Protein AF-A0A3M1YBL4-F1 (afdb_monomer_lite)

Structure (mmCIF, N/CA/C/O backbone):
data_AF-A0A3M1YBL4-F1
#
_entry.id   AF-A0A3M1YBL4-F1
#
loop_
_atom_site.group_PDB
_atom_site.id
_atom_site.type_symbol
_atom_site.label_atom_id
_atom_site.label_alt_id
_atom_site.label_comp_id
_atom_site.label_asym_id
_atom_site.label_entity_id
_atom_site.label_seq_id
_atom_site.pdbx_PDB_ins_code
_atom_site.Cartn_x
_atom_site.Cartn_y
_atom_site.Cartn_z
_atom_site.occupancy
_atom_site.B_iso_or_equiv
_atom_site.auth_seq_id
_atom_site.auth_comp_id
_atom_site.auth_asym_id
_atom_site.auth_atom_id
_atom_site.pdbx_PDB_model_num
ATOM 1 N N . MET A 1 1 ? -38.575 -3.741 71.877 1.00 59.84 1 MET A N 1
ATOM 2 C CA . MET A 1 1 ? -37.720 -4.600 71.020 1.00 59.84 1 MET A CA 1
ATOM 3 C C . MET A 1 1 ? -38.203 -4.726 69.568 1.00 59.84 1 MET A C 1
ATOM 5 O O . MET A 1 1 ? -37.367 -4.813 68.686 1.00 59.84 1 MET A O 1
ATOM 9 N N . ILE A 1 2 ? -39.508 -4.668 69.269 1.00 60.38 2 ILE A N 1
ATOM 10 C CA . ILE A 1 2 ? -40.031 -4.873 67.896 1.00 60.38 2 ILE A CA 1
ATOM 11 C C . ILE A 1 2 ? -39.612 -3.758 66.905 1.00 60.38 2 ILE A C 1
ATOM 13 O O . ILE A 1 2 ? -39.270 -4.040 65.757 1.00 60.38 2 ILE A O 1
ATOM 17 N N . LYS A 1 3 ? -39.539 -2.493 67.354 1.00 60.44 3 LYS A N 1
ATOM 18 C CA . LYS A 1 3 ? -39.118 -1.353 66.510 1.00 60.44 3 LYS A CA 1
ATOM 19 C C . LYS A 1 3 ? -37.668 -1.452 65.999 1.00 60.44 3 LYS A C 1
ATOM 21 O O . LYS A 1 3 ? -37.406 -1.043 64.871 1.00 60.44 3 LYS A O 1
ATOM 26 N N . SER A 1 4 ? -36.735 -2.019 66.774 1.00 62.12 4 SER A N 1
ATOM 27 C CA . SER A 1 4 ? -35.328 -2.146 66.342 1.00 62.12 4 SER A CA 1
ATOM 28 C C . SER A 1 4 ? -35.135 -3.245 65.290 1.00 62.12 4 SER A C 1
ATOM 30 O O . SER A 1 4 ? -34.290 -3.112 64.406 1.00 62.12 4 SER A O 1
ATOM 32 N N . ILE A 1 5 ? -35.962 -4.294 65.334 1.00 66.06 5 ILE A N 1
ATOM 33 C CA . ILE A 1 5 ? -35.966 -5.387 64.354 1.00 66.06 5 ILE A CA 1
ATOM 34 C C . ILE A 1 5 ? -36.523 -4.895 63.009 1.00 66.06 5 ILE A C 1
ATOM 36 O O . ILE A 1 5 ? -35.921 -5.162 61.969 1.00 66.06 5 ILE A O 1
ATOM 40 N N . MET A 1 6 ? -37.606 -4.103 63.011 1.00 62.72 6 MET A N 1
ATOM 41 C CA . MET A 1 6 ? -38.134 -3.475 61.787 1.00 62.72 6 MET A CA 1
ATOM 42 C C . MET A 1 6 ? -37.137 -2.504 61.141 1.00 62.72 6 MET A C 1
ATOM 44 O O . MET A 1 6 ? -36.989 -2.511 59.920 1.00 62.72 6 MET A O 1
ATOM 48 N N . GLY A 1 7 ? -36.421 -1.705 61.941 1.00 65.75 7 GLY A N 1
ATOM 49 C CA . GLY A 1 7 ? -35.383 -0.795 61.443 1.00 65.75 7 GLY A CA 1
ATOM 50 C C . GLY A 1 7 ? -34.219 -1.531 60.772 1.00 65.75 7 GLY A C 1
ATOM 51 O O . GLY A 1 7 ? -33.834 -1.181 59.658 1.00 65.75 7 GLY A O 1
ATOM 52 N N . LYS A 1 8 ? -33.714 -2.610 61.391 1.00 64.44 8 LYS A N 1
ATOM 53 C CA . LYS A 1 8 ? -32.661 -3.459 60.800 1.00 64.44 8 LYS A CA 1
ATOM 54 C C . LYS A 1 8 ? -33.109 -4.132 59.501 1.00 64.44 8 LYS A C 1
ATOM 56 O O . LYS A 1 8 ? -32.329 -4.184 58.553 1.00 64.44 8 LYS A O 1
ATOM 61 N N . LYS A 1 9 ? -34.362 -4.601 59.433 1.00 65.69 9 LYS A N 1
ATOM 62 C CA . LYS A 1 9 ? -34.922 -5.205 58.214 1.00 65.69 9 LYS A CA 1
ATOM 63 C C . LYS A 1 9 ? -34.957 -4.195 57.064 1.00 65.69 9 LYS A C 1
ATOM 65 O O . LYS A 1 9 ? -34.463 -4.517 55.997 1.00 65.69 9 LYS A O 1
ATOM 70 N N . ARG A 1 10 ? -35.422 -2.962 57.310 1.00 69.44 10 ARG A N 1
ATOM 71 C CA . ARG A 1 10 ? -35.490 -1.873 56.310 1.00 69.44 10 ARG A CA 1
ATOM 72 C C . ARG A 1 10 ? -34.121 -1.433 55.776 1.00 69.44 10 ARG A C 1
ATOM 74 O O . ARG A 1 10 ? -33.993 -1.137 54.595 1.00 69.44 10 ARG A O 1
ATOM 81 N N . VAL A 1 11 ? -33.104 -1.372 56.639 1.00 73.88 11 VAL A N 1
ATOM 82 C CA . VAL A 1 11 ? -31.727 -1.024 56.235 1.00 73.88 11 VAL A CA 1
ATOM 83 C C . VAL A 1 11 ? -31.094 -2.148 55.409 1.00 73.88 11 VAL A C 1
ATOM 85 O O . VAL A 1 11 ? -30.385 -1.870 54.447 1.00 73.88 11 VAL A O 1
ATOM 88 N N . SER A 1 12 ? -31.380 -3.409 55.747 1.00 76.88 12 SER A N 1
ATOM 89 C CA . SER A 1 12 ? -30.960 -4.577 54.962 1.00 76.88 12 SER A CA 1
ATOM 90 C C . SER A 1 12 ? -31.572 -4.578 53.555 1.00 76.88 12 SER A C 1
ATOM 92 O O . SER A 1 12 ? -30.844 -4.774 52.585 1.00 76.88 12 SER A O 1
ATOM 94 N N . THR A 1 13 ? -32.868 -4.262 53.415 1.00 79.06 13 THR A N 1
ATOM 95 C CA . THR A 1 13 ? -33.519 -4.168 52.095 1.00 79.06 13 THR A CA 1
ATOM 96 C C . THR A 1 13 ? -32.923 -3.063 51.230 1.00 79.06 13 THR A C 1
ATOM 98 O O . THR A 1 13 ? -32.566 -3.326 50.091 1.00 79.06 13 THR A O 1
ATOM 101 N N . LYS A 1 14 ? -32.710 -1.862 51.786 1.00 81.38 14 LYS A N 1
ATOM 102 C CA . LYS A 1 14 ? -32.082 -0.754 51.044 1.00 81.38 14 LYS A CA 1
ATOM 103 C C . LYS A 1 14 ? -30.659 -1.071 50.577 1.00 81.38 14 LYS A C 1
ATOM 105 O O . LYS A 1 14 ? -30.257 -0.646 49.503 1.00 81.38 14 LYS A O 1
ATOM 110 N N . LYS A 1 15 ? -29.884 -1.807 51.384 1.00 83.44 15 LYS A N 1
ATOM 111 C CA . LYS A 1 15 ? -28.542 -2.262 50.983 1.00 83.44 15 LYS A CA 1
ATOM 112 C C . LYS A 1 15 ? -28.594 -3.280 49.844 1.00 83.44 15 LYS A C 1
ATOM 114 O O . LYS A 1 15 ? -27.714 -3.249 48.995 1.00 83.44 15 LYS A O 1
ATOM 119 N N . LYS A 1 16 ? -29.602 -4.159 49.830 1.00 87.50 16 LYS A N 1
ATOM 120 C CA . LYS A 1 16 ? -29.834 -5.095 48.723 1.00 87.50 16 LYS A CA 1
ATOM 121 C C . LYS A 1 16 ? -30.198 -4.368 47.431 1.00 87.50 16 LYS A C 1
ATOM 123 O O . LYS A 1 16 ? -29.538 -4.598 46.432 1.00 87.50 16 LYS A O 1
ATOM 128 N N . GLU A 1 17 ? -31.154 -3.444 47.485 1.00 88.81 17 GLU A N 1
ATOM 129 C CA . GLU A 1 17 ? -31.559 -2.637 46.322 1.00 88.81 17 GLU A CA 1
ATOM 130 C C . GLU A 1 17 ? -30.378 -1.840 45.743 1.00 88.81 17 GLU A C 1
ATOM 132 O O . GLU A 1 17 ? -30.176 -1.816 44.535 1.00 88.81 17 GLU A O 1
ATOM 137 N N . ALA A 1 18 ? -29.547 -1.236 46.600 1.00 89.94 18 ALA A N 1
ATOM 138 C CA . ALA A 1 18 ? -28.349 -0.524 46.154 1.00 89.94 18 ALA A CA 1
ATOM 139 C C . ALA A 1 18 ? -27.306 -1.452 45.502 1.00 89.94 18 ALA A C 1
ATOM 141 O O . ALA A 1 18 ? -26.644 -1.049 44.551 1.00 89.94 18 ALA A O 1
ATOM 142 N N . ALA A 1 19 ? -27.152 -2.682 46.003 1.00 91.62 19 ALA A N 1
ATOM 143 C CA . ALA A 1 19 ? -26.244 -3.663 45.414 1.00 91.62 19 ALA A CA 1
ATOM 144 C C . ALA A 1 19 ? -26.749 -4.168 44.053 1.00 91.62 19 ALA A C 1
ATOM 146 O O . ALA A 1 19 ? -25.950 -4.330 43.139 1.00 91.62 19 ALA A O 1
ATOM 147 N N . GLU A 1 20 ? -28.060 -4.373 43.911 1.00 92.44 20 GLU A N 1
ATOM 148 C CA . GLU A 1 20 ? -28.695 -4.772 42.648 1.00 92.44 20 GLU A CA 1
ATOM 149 C C . GLU A 1 20 ? -28.565 -3.673 41.583 1.00 92.44 20 GLU A C 1
ATOM 151 O O . GLU A 1 20 ? -28.198 -3.968 40.448 1.00 92.44 20 GLU A O 1
ATOM 156 N N . LEU A 1 21 ? -28.779 -2.405 41.956 1.00 93.69 21 LEU A N 1
ATOM 157 C CA . LEU A 1 21 ? -28.569 -1.261 41.060 1.00 93.69 21 LEU A CA 1
ATOM 158 C C . LEU A 1 21 ? -27.108 -1.134 40.619 1.00 93.69 21 LEU A C 1
ATOM 160 O O . LEU A 1 21 ? -26.841 -0.990 39.431 1.00 93.69 21 LEU A O 1
ATOM 164 N N . LEU A 1 22 ? -26.162 -1.251 41.555 1.00 94.12 22 LEU A N 1
ATOM 165 C CA . LEU A 1 22 ? -24.737 -1.218 41.229 1.00 94.12 22 LEU A CA 1
ATOM 166 C C . LEU A 1 22 ? -24.347 -2.367 40.288 1.00 94.12 22 LEU A C 1
ATOM 168 O O . LEU A 1 22 ? -23.535 -2.184 39.389 1.00 94.12 22 LEU A O 1
ATOM 172 N N . GLN A 1 23 ? -24.916 -3.556 40.487 1.00 95.25 23 GLN A N 1
ATOM 173 C CA . GLN A 1 23 ? -24.644 -4.708 39.634 1.00 95.25 23 GLN A CA 1
ATOM 174 C C . GLN A 1 23 ? -25.198 -4.515 38.215 1.00 95.25 23 GLN A C 1
ATOM 176 O O . GLN A 1 23 ? -24.545 -4.919 37.255 1.00 95.25 23 GLN A O 1
ATOM 181 N N . LEU A 1 24 ? -26.356 -3.862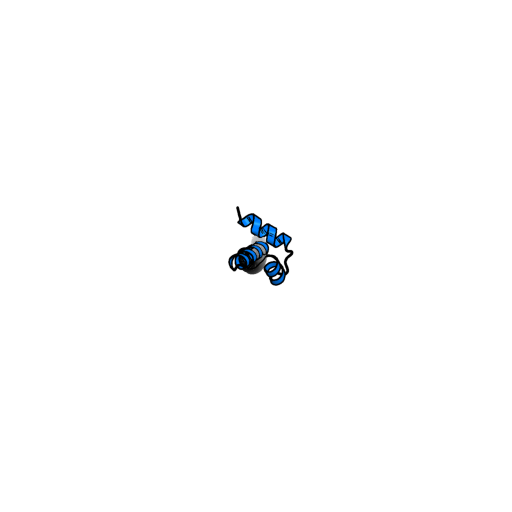 38.083 1.00 95.44 24 LEU A N 1
ATOM 182 C CA . LEU A 1 24 ? -26.909 -3.465 36.789 1.00 95.44 24 LEU A CA 1
ATOM 183 C C . LEU A 1 24 ? -25.985 -2.463 36.079 1.00 95.44 24 LEU A C 1
ATOM 185 O O . LEU A 1 24 ? -25.604 -2.698 34.938 1.00 95.44 24 LEU A O 1
ATOM 189 N N . GLU A 1 25 ? -25.560 -1.402 36.773 1.00 95.25 25 GLU A N 1
ATOM 190 C CA . GLU A 1 25 ? -24.646 -0.391 36.217 1.00 95.25 25 GLU A CA 1
ATOM 191 C C . GLU A 1 25 ? -23.311 -1.007 35.778 1.00 95.25 25 GLU A C 1
ATOM 193 O O . GLU A 1 25 ? -22.797 -0.691 34.706 1.00 95.25 25 GLU A O 1
ATOM 198 N N . LEU A 1 26 ? -22.750 -1.922 36.576 1.00 96.31 26 LEU A N 1
ATOM 199 C CA . LEU A 1 26 ? -21.525 -2.639 36.214 1.00 96.31 26 LEU A CA 1
ATOM 200 C C . LEU A 1 26 ? -21.720 -3.508 34.965 1.00 96.31 26 LEU A C 1
ATOM 202 O O . LEU A 1 26 ? -20.856 -3.494 34.092 1.00 96.31 26 LEU A O 1
ATOM 206 N N . SER A 1 27 ? -22.855 -4.203 34.849 1.00 96.25 27 SER A N 1
ATOM 207 C CA . SER A 1 27 ? -23.191 -4.994 33.657 1.00 96.25 27 SER A CA 1
ATOM 208 C C . SER A 1 27 ? -23.298 -4.116 32.409 1.00 96.25 27 SER A C 1
ATOM 210 O O . SER A 1 27 ? -22.751 -4.457 31.364 1.00 96.25 27 SER A O 1
ATOM 212 N N . GLU A 1 28 ? -23.952 -2.957 32.513 1.00 95.88 28 GLU A N 1
ATOM 213 C CA . GLU A 1 28 ? -24.061 -2.006 31.402 1.00 95.88 28 GLU A CA 1
ATOM 214 C C . GLU A 1 28 ? -22.684 -1.466 30.982 1.00 95.88 28 GLU A C 1
ATOM 216 O O . GLU A 1 28 ? -22.389 -1.360 29.789 1.00 95.88 28 GLU A O 1
ATOM 221 N N . ILE A 1 29 ? -21.808 -1.165 31.948 1.00 96.75 29 ILE A N 1
ATOM 222 C CA . ILE A 1 29 ? -20.432 -0.726 31.677 1.00 96.75 29 ILE A CA 1
ATOM 223 C C . ILE A 1 29 ? -19.630 -1.832 30.980 1.00 96.75 29 ILE A C 1
ATOM 225 O O . ILE A 1 29 ? -18.896 -1.544 30.030 1.00 96.75 29 ILE A O 1
ATOM 229 N N . GLU A 1 30 ? -19.756 -3.084 31.421 1.00 97.00 30 GLU A N 1
ATOM 230 C CA . GLU A 1 30 ? -19.083 -4.231 30.803 1.00 97.00 30 GLU A CA 1
ATOM 231 C C . GLU A 1 30 ? -19.536 -4.442 29.354 1.00 97.00 30 GLU A C 1
ATOM 233 O O . GLU A 1 30 ? -18.696 -4.589 28.460 1.00 97.00 30 GLU A O 1
ATOM 238 N N . GLU A 1 31 ? -20.843 -4.380 29.093 1.00 96.75 31 GLU A N 1
ATOM 239 C CA . GLU A 1 31 ? -21.402 -4.477 27.742 1.00 96.75 31 GLU A CA 1
ATOM 240 C C . GLU A 1 31 ? -20.901 -3.345 26.839 1.00 96.75 31 GLU A C 1
ATOM 242 O O . GLU A 1 31 ? -20.452 -3.584 25.711 1.00 96.75 31 GLU A O 1
ATOM 247 N N . LEU A 1 32 ? -20.914 -2.108 27.344 1.00 97.06 32 LEU A N 1
ATOM 248 C CA . LEU A 1 32 ? -20.450 -0.945 26.594 1.00 97.06 32 LEU A CA 1
ATOM 249 C C . LEU A 1 32 ? -18.948 -1.035 26.290 1.00 97.06 32 LEU A C 1
ATOM 251 O O . LEU A 1 32 ? -18.518 -0.726 25.177 1.00 97.06 32 LEU A O 1
ATOM 255 N N . SER A 1 33 ? -18.154 -1.490 27.261 1.00 97.69 33 SER A N 1
ATOM 256 C CA . SER A 1 33 ? -16.714 -1.709 27.113 1.00 97.69 33 SER A CA 1
ATOM 257 C C . SER A 1 33 ? -16.420 -2.777 26.060 1.00 97.69 33 SER A C 1
ATOM 259 O O . SER A 1 33 ? -15.618 -2.550 25.154 1.00 97.69 33 SER A O 1
ATOM 261 N N . SER A 1 34 ? -17.134 -3.904 26.105 1.00 97.50 34 SER A N 1
ATOM 262 C CA . SER A 1 34 ? -17.020 -4.984 25.119 1.00 97.50 34 SER A CA 1
ATOM 263 C C . SER A 1 34 ? -17.345 -4.507 23.698 1.00 97.50 34 SER A C 1
ATOM 265 O O . SER A 1 34 ? -16.608 -4.781 22.742 1.00 97.50 34 SER A O 1
ATOM 267 N N . LEU A 1 35 ? -18.405 -3.706 23.553 1.00 97.88 35 LEU A N 1
ATOM 268 C CA . LEU A 1 35 ? -18.779 -3.107 22.274 1.00 97.88 35 LEU A CA 1
ATOM 269 C C . LEU A 1 35 ? -17.709 -2.129 21.766 1.00 97.88 35 LEU A C 1
ATOM 271 O O . LEU A 1 35 ? -17.389 -2.123 20.574 1.00 97.88 35 LEU A O 1
ATOM 275 N N . LEU A 1 36 ? -17.157 -1.296 22.651 1.00 97.50 36 LEU A N 1
ATOM 276 C CA . LEU A 1 36 ? -16.084 -0.363 22.307 1.00 97.50 36 LEU A CA 1
ATOM 277 C C . LEU A 1 36 ? -14.822 -1.102 21.862 1.00 97.50 36 LEU A C 1
ATOM 279 O O . LEU A 1 36 ? -14.261 -0.743 20.827 1.00 97.50 36 LEU A O 1
ATOM 283 N N . MET A 1 37 ? -14.419 -2.151 22.580 1.00 97.81 37 MET A N 1
ATOM 284 C CA . MET A 1 37 ? -13.262 -2.972 22.215 1.00 97.81 37 MET A CA 1
ATOM 285 C C . MET A 1 37 ? -13.463 -3.646 20.862 1.00 97.81 37 MET A C 1
ATOM 287 O O . MET A 1 37 ? -12.615 -3.506 19.986 1.00 97.81 37 MET A O 1
ATOM 291 N N . SER A 1 38 ? -14.639 -4.231 20.621 1.00 98.00 38 SER A N 1
ATOM 292 C CA . SER A 1 38 ? -14.968 -4.833 19.322 1.00 98.00 38 SER A CA 1
ATOM 293 C C . SER A 1 38 ? -14.856 -3.823 18.170 1.00 98.00 38 SER A C 1
ATOM 295 O O . SER A 1 38 ? -14.333 -4.133 17.099 1.00 98.00 38 SER A O 1
ATOM 297 N N . ARG A 1 39 ? -15.301 -2.577 18.385 1.00 98.06 39 ARG A N 1
ATOM 298 C CA . ARG A 1 39 ? -15.164 -1.496 17.393 1.00 98.06 39 ARG A CA 1
ATOM 299 C C . ARG A 1 39 ? -13.712 -1.067 17.189 1.00 98.06 39 ARG A C 1
ATOM 301 O O . ARG A 1 39 ? -13.345 -0.707 16.070 1.00 98.06 39 ARG A O 1
ATOM 308 N N . ILE A 1 40 ? -12.905 -1.050 18.248 1.00 98.12 40 ILE A N 1
ATOM 309 C CA . ILE A 1 40 ? -11.473 -0.742 18.164 1.00 98.12 40 ILE A CA 1
ATOM 310 C C . ILE A 1 40 ? -10.760 -1.832 17.363 1.00 98.12 40 ILE A C 1
ATOM 312 O O . ILE A 1 40 ? -10.043 -1.500 16.421 1.00 98.12 40 ILE A O 1
ATOM 316 N N . ASP A 1 41 ? -11.023 -3.104 17.652 1.00 98.31 41 ASP A N 1
ATOM 317 C CA . ASP A 1 41 ? -10.434 -4.238 16.937 1.00 98.31 41 ASP A CA 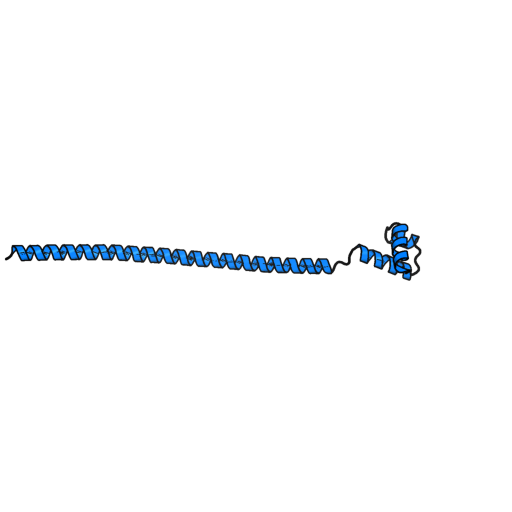1
ATOM 318 C C . ASP A 1 41 ? -10.774 -4.210 15.445 1.00 98.31 41 ASP A C 1
ATOM 320 O O . ASP A 1 41 ? -9.900 -4.381 14.590 1.00 98.31 41 ASP A O 1
ATOM 324 N N . GLU A 1 42 ? -12.029 -3.907 15.106 1.00 98.25 42 GLU A N 1
ATOM 325 C CA . GLU A 1 42 ? -12.445 -3.761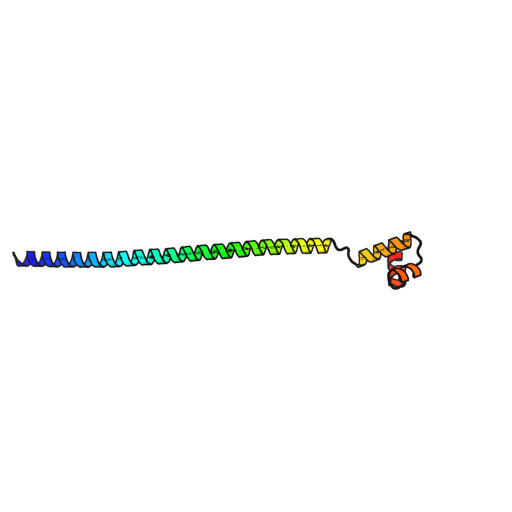 13.714 1.00 98.25 42 GLU A CA 1
ATOM 326 C C . GLU A 1 42 ? -11.701 -2.611 13.015 1.00 98.25 42 GLU A C 1
ATOM 328 O O . GLU A 1 42 ? -11.240 -2.753 11.878 1.00 98.25 42 GLU A O 1
ATOM 333 N N . ARG A 1 43 ? -11.533 -1.470 13.695 1.00 97.62 43 ARG A N 1
ATOM 334 C CA . ARG A 1 43 ? -10.768 -0.336 13.159 1.00 97.62 43 ARG A CA 1
ATOM 335 C C . ARG A 1 43 ? -9.294 -0.680 12.976 1.00 97.62 43 ARG A C 1
ATOM 337 O O . ARG A 1 43 ? -8.738 -0.342 11.934 1.00 97.62 43 ARG A O 1
ATOM 344 N N . ILE A 1 44 ? -8.679 -1.375 13.933 1.00 98.25 44 ILE A N 1
ATOM 345 C CA . ILE A 1 44 ? -7.291 -1.847 13.833 1.00 98.25 44 ILE A CA 1
ATOM 346 C C . ILE A 1 44 ? -7.139 -2.769 12.623 1.00 98.25 44 ILE A C 1
ATOM 348 O O . ILE A 1 44 ? -6.199 -2.612 11.845 1.00 98.25 44 ILE A O 1
ATOM 352 N N . LYS A 1 45 ? -8.081 -3.696 12.414 1.00 98.25 45 LYS A N 1
ATOM 353 C CA . LYS A 1 45 ? -8.064 -4.592 11.254 1.00 98.25 45 LYS A CA 1
ATOM 354 C C . LYS A 1 45 ? -8.110 -3.816 9.935 1.00 98.25 45 LYS A C 1
ATOM 356 O O . LYS A 1 45 ? -7.284 -4.059 9.061 1.00 98.25 45 LYS A O 1
ATOM 361 N N . ARG A 1 46 ? -9.016 -2.842 9.814 1.00 97.94 46 ARG A N 1
ATOM 362 C CA . ARG A 1 46 ? -9.114 -1.993 8.614 1.00 97.94 46 ARG A CA 1
ATOM 363 C C . ARG A 1 46 ? -7.845 -1.171 8.381 1.00 97.94 46 ARG A C 1
ATOM 365 O O . ARG A 1 46 ? -7.434 -1.010 7.238 1.00 97.94 46 ARG A O 1
ATOM 372 N N . LEU A 1 47 ? -7.213 -0.662 9.441 1.00 98.38 47 LEU A N 1
ATOM 373 C CA . LEU A 1 47 ? -5.946 0.066 9.324 1.00 98.38 47 LEU A CA 1
ATOM 374 C C . LEU A 1 47 ? -4.824 -0.833 8.793 1.00 98.38 47 LEU A C 1
ATOM 376 O O . LEU A 1 47 ? -4.130 -0.423 7.869 1.00 98.38 47 LEU A O 1
ATOM 380 N N . LYS A 1 48 ? -4.715 -2.073 9.283 1.00 98.19 48 LYS A N 1
ATOM 381 C CA . LYS A 1 48 ? -3.759 -3.062 8.754 1.00 98.19 48 LYS A CA 1
ATOM 382 C C . LYS A 1 48 ? -4.009 -3.394 7.282 1.00 98.19 48 LYS A C 1
ATOM 384 O O . LYS A 1 48 ? -3.076 -3.547 6.505 1.00 98.19 48 LYS A O 1
ATOM 389 N N . GLU A 1 49 ? -5.271 -3.491 6.868 1.00 98.00 49 GLU A N 1
ATOM 390 C CA . GLU A 1 49 ? -5.614 -3.699 5.455 1.00 98.00 49 GLU A CA 1
ATOM 391 C C . GLU A 1 49 ? -5.186 -2.512 4.578 1.00 98.00 49 GLU A C 1
ATOM 393 O O . GLU A 1 49 ? -4.743 -2.704 3.445 1.00 98.00 49 GLU A O 1
ATOM 398 N N . VAL A 1 50 ? -5.302 -1.281 5.086 1.00 97.94 50 VAL A N 1
ATOM 399 C CA . VAL A 1 50 ? -4.821 -0.079 4.391 1.00 97.94 50 VAL A CA 1
ATOM 400 C C . VAL A 1 50 ? -3.295 -0.062 4.311 1.00 97.94 50 VAL A C 1
ATOM 402 O O . VAL A 1 50 ? -2.772 0.189 3.229 1.00 97.94 50 VAL A O 1
ATOM 405 N N . GLU A 1 51 ? -2.605 -0.364 5.410 1.00 98.19 51 GLU A N 1
ATOM 406 C CA . GLU A 1 51 ? -1.142 -0.473 5.482 1.00 98.19 51 GLU A CA 1
ATOM 407 C C . GLU A 1 51 ? -0.610 -1.454 4.428 1.00 98.19 51 GLU A C 1
ATOM 409 O O . GLU A 1 51 ? 0.120 -1.048 3.527 1.00 98.19 51 GLU A O 1
ATOM 414 N N . ASN A 1 52 ? -1.129 -2.685 4.404 1.00 98.12 52 ASN A N 1
ATOM 415 C CA . ASN A 1 52 ? -0.739 -3.696 3.414 1.00 98.12 52 ASN A CA 1
ATOM 416 C C . ASN A 1 52 ? -0.948 -3.226 1.963 1.00 98.12 52 ASN A C 1
ATOM 418 O O . ASN A 1 52 ? -0.158 -3.526 1.067 1.00 98.12 52 ASN A O 1
ATOM 422 N N . ARG A 1 53 ? -2.033 -2.487 1.692 1.00 97.88 53 ARG A N 1
ATOM 423 C CA . ARG A 1 53 ? -2.300 -1.940 0.350 1.00 97.88 53 ARG A CA 1
ATOM 424 C C . ARG A 1 53 ? -1.312 -0.843 -0.034 1.00 97.88 53 ARG A C 1
ATOM 426 O O . ARG A 1 53 ? -1.034 -0.694 -1.224 1.00 97.88 53 ARG A O 1
ATOM 433 N N . ILE A 1 54 ? -0.841 -0.054 0.929 1.00 97.94 54 ILE A N 1
ATOM 434 C CA . ILE A 1 54 ? 0.185 0.968 0.707 1.00 97.94 54 ILE A CA 1
ATOM 435 C C . ILE A 1 54 ? 1.521 0.289 0.414 1.00 97.94 54 ILE A C 1
ATOM 437 O O . ILE A 1 54 ? 2.137 0.625 -0.595 1.00 97.94 54 ILE A O 1
ATOM 441 N N . ASP A 1 55 ? 1.902 -0.720 1.196 1.00 98.00 55 ASP A N 1
ATOM 442 C CA . ASP A 1 55 ? 3.155 -1.458 1.004 1.00 98.00 55 ASP A CA 1
ATOM 443 C C . ASP A 1 55 ? 3.219 -2.130 -0.370 1.00 98.00 55 ASP A C 1
ATOM 445 O O . ASP A 1 55 ? 4.191 -1.967 -1.108 1.00 98.00 55 ASP A O 1
ATOM 449 N N . HIS A 1 56 ? 2.140 -2.797 -0.791 1.00 97.44 56 HIS A N 1
ATOM 450 C CA . HIS A 1 56 ? 2.065 -3.373 -2.136 1.00 97.44 56 HIS A CA 1
ATOM 451 C C . HIS A 1 56 ? 2.201 -2.323 -3.245 1.00 97.44 56 HIS A C 1
ATOM 453 O O . HIS A 1 56 ? 2.810 -2.586 -4.285 1.00 97.44 56 HIS A O 1
ATOM 459 N N . LYS A 1 57 ? 1.635 -1.126 -3.049 1.00 97.50 57 LYS A N 1
ATOM 460 C CA . LYS A 1 57 ? 1.775 -0.032 -4.016 1.00 97.50 57 LYS A CA 1
ATOM 461 C C . LYS A 1 57 ? 3.195 0.518 -4.048 1.00 97.50 57 LYS A C 1
ATOM 463 O O . LYS A 1 57 ? 3.684 0.774 -5.143 1.00 97.50 57 LYS A O 1
ATOM 468 N N . LEU A 1 58 ? 3.841 0.681 -2.895 1.00 98.00 58 LEU A N 1
ATOM 469 C CA . LEU A 1 58 ? 5.238 1.105 -2.812 1.00 98.00 58 LEU A CA 1
ATOM 470 C C . LEU A 1 58 ? 6.140 0.122 -3.553 1.00 98.00 58 LEU A C 1
ATOM 472 O O . LEU A 1 58 ? 6.837 0.530 -4.475 1.00 98.00 58 LEU A O 1
ATOM 476 N N . GLN A 1 59 ? 6.011 -1.172 -3.262 1.00 97.75 59 GLN A N 1
ATOM 477 C CA . GLN A 1 59 ? 6.780 -2.216 -3.937 1.00 97.75 59 GLN A CA 1
ATOM 478 C C . GLN A 1 59 ? 6.559 -2.202 -5.460 1.00 97.75 59 GLN A C 1
ATOM 480 O O . GLN A 1 59 ? 7.499 -2.328 -6.247 1.00 97.75 59 GLN A O 1
ATOM 485 N N . SER A 1 60 ? 5.310 -2.019 -5.902 1.00 97.12 60 SER A N 1
ATOM 486 C CA . SER A 1 60 ? 5.005 -1.899 -7.327 1.00 97.12 60 SER A CA 1
ATOM 487 C C . SER A 1 60 ? 5.662 -0.669 -7.954 1.00 97.12 60 SER A C 1
ATOM 489 O O . SER A 1 60 ? 6.196 -0.780 -9.055 1.00 97.12 60 SER A O 1
ATOM 491 N N . LEU A 1 61 ? 5.626 0.487 -7.291 1.00 97.25 61 LEU A N 1
ATOM 492 C CA . LEU A 1 61 ? 6.241 1.715 -7.796 1.00 97.25 61 LEU A CA 1
ATOM 493 C C . LEU A 1 61 ? 7.764 1.603 -7.849 1.00 97.25 61 LEU A C 1
ATOM 495 O O . LEU A 1 61 ? 8.350 1.965 -8.864 1.00 97.25 61 LEU A O 1
ATOM 499 N N . GLU A 1 62 ? 8.391 1.039 -6.819 1.00 97.31 62 GLU A N 1
ATOM 500 C CA . GLU A 1 62 ? 9.829 0.757 -6.797 1.00 97.31 62 GLU A CA 1
ATOM 501 C C . GLU A 1 62 ? 10.228 -0.123 -7.984 1.00 97.31 62 GLU A C 1
ATOM 503 O O . GLU A 1 62 ? 11.128 0.232 -8.741 1.00 97.31 62 GLU A O 1
ATOM 508 N N . SER A 1 63 ? 9.483 -1.206 -8.236 1.00 95.75 63 SER A N 1
ATOM 509 C CA . SER A 1 63 ? 9.737 -2.079 -9.389 1.00 95.75 63 SER A CA 1
ATOM 510 C C . SER A 1 63 ? 9.627 -1.350 -10.737 1.00 95.75 63 SER A C 1
ATOM 512 O O . SER A 1 63 ? 10.400 -1.618 -11.659 1.00 95.75 63 SER A O 1
ATOM 514 N N . MET A 1 64 ? 8.687 -0.404 -10.862 1.00 95.44 64 MET A N 1
ATOM 515 C CA . MET A 1 64 ? 8.527 0.397 -12.076 1.00 95.44 64 MET A CA 1
ATOM 516 C C . MET A 1 64 ? 9.690 1.369 -12.251 1.00 95.44 64 MET A C 1
ATOM 518 O O . MET A 1 64 ? 10.192 1.502 -13.364 1.00 95.44 64 MET A O 1
ATOM 522 N N . ILE A 1 65 ? 10.134 2.014 -11.169 1.00 95.62 65 ILE A N 1
ATOM 523 C CA . ILE A 1 65 ? 11.289 2.917 -11.180 1.00 95.62 65 ILE A CA 1
ATOM 524 C C . ILE A 1 65 ? 12.538 2.152 -11.608 1.00 95.62 65 ILE A C 1
ATOM 526 O O . ILE A 1 65 ? 13.177 2.559 -12.573 1.00 95.62 65 ILE A O 1
ATOM 530 N N . THR A 1 66 ? 12.829 1.003 -10.993 1.00 94.19 66 THR A N 1
ATOM 531 C CA . THR A 1 66 ? 13.985 0.177 -11.372 1.00 94.19 66 THR A CA 1
ATOM 532 C C . THR A 1 66 ? 13.932 -0.218 -12.846 1.00 94.19 66 THR A C 1
ATOM 534 O O . THR A 1 66 ? 14.928 -0.114 -13.557 1.00 94.19 66 THR A O 1
ATOM 537 N N . ARG A 1 67 ? 12.758 -0.615 -13.352 1.00 91.75 67 ARG A N 1
ATOM 538 C CA . ARG A 1 67 ? 12.601 -0.950 -14.773 1.00 91.75 67 ARG A CA 1
ATOM 539 C C . ARG A 1 67 ? 12.835 0.255 -15.687 1.00 91.75 67 ARG A C 1
ATOM 541 O O . ARG A 1 67 ? 13.429 0.098 -16.749 1.00 91.75 67 ARG A O 1
ATOM 548 N N . LEU A 1 68 ? 12.368 1.441 -15.302 1.00 89.69 68 LEU A N 1
ATOM 549 C CA . LEU A 1 68 ? 12.609 2.674 -16.054 1.00 89.69 68 LEU A CA 1
ATOM 550 C C . LEU A 1 68 ? 14.090 3.067 -16.042 1.00 89.69 68 LEU A C 1
ATOM 552 O O . LEU A 1 68 ? 14.606 3.506 -17.065 1.00 89.69 68 LEU A O 1
ATOM 556 N N . GLU A 1 69 ? 14.779 2.883 -14.918 1.00 87.94 69 GLU A N 1
ATOM 557 C CA . GLU A 1 69 ? 16.218 3.126 -14.805 1.00 87.94 69 GLU A CA 1
ATOM 558 C C . GLU A 1 69 ? 17.023 2.175 -15.692 1.00 87.94 69 GLU A C 1
ATOM 560 O O . GLU A 1 69 ? 17.922 2.632 -16.395 1.00 87.94 69 GLU A O 1
ATOM 565 N N . MET A 1 70 ? 16.656 0.891 -15.737 1.00 85.25 70 MET A N 1
ATOM 566 C CA . MET A 1 70 ? 17.265 -0.077 -16.655 1.00 85.25 70 MET A CA 1
ATOM 567 C C . MET A 1 70 ? 17.052 0.324 -18.117 1.00 85.25 70 MET A C 1
ATOM 569 O O . MET A 1 70 ? 18.014 0.417 -18.869 1.00 85.25 70 MET A O 1
ATOM 573 N N . LEU A 1 71 ? 15.817 0.657 -18.507 1.00 81.50 71 LEU A N 1
ATOM 574 C CA . LEU A 1 71 ? 15.523 1.109 -19.872 1.00 81.50 71 LEU A CA 1
ATOM 575 C C . LEU A 1 71 ? 16.287 2.385 -20.244 1.00 81.50 71 LEU A C 1
ATOM 577 O O . LEU A 1 71 ? 16.700 2.544 -21.387 1.00 81.50 71 LEU A O 1
ATOM 581 N N . ARG A 1 72 ? 16.489 3.296 -19.287 1.00 74.69 72 ARG A N 1
ATOM 582 C CA . ARG A 1 72 ? 17.291 4.505 -19.491 1.00 74.69 72 ARG A CA 1
ATOM 583 C C . ARG A 1 72 ? 18.780 4.191 -19.667 1.00 74.69 72 ARG A C 1
ATOM 585 O O . ARG A 1 72 ? 19.440 4.908 -20.406 1.00 74.69 72 ARG A O 1
ATOM 592 N N . GLN A 1 73 ? 19.310 3.171 -18.994 1.00 70.00 73 GLN A N 1
ATOM 593 C CA . GLN A 1 73 ? 20.699 2.726 -19.170 1.00 70.00 73 GLN A CA 1
ATOM 594 C C . GLN A 1 73 ? 20.905 1.929 -20.466 1.00 70.00 73 GLN A C 1
ATOM 596 O O . GLN A 1 73 ? 21.996 1.945 -21.0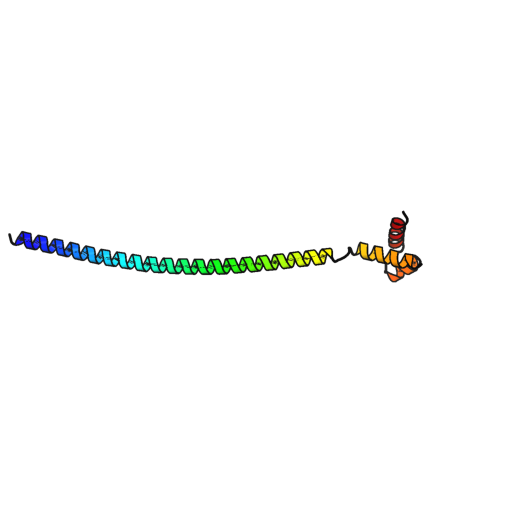22 1.00 70.00 73 GLN A O 1
ATOM 601 N N . GLU A 1 74 ? 19.868 1.244 -20.950 1.00 63.56 74 GLU A N 1
ATOM 602 C CA . GLU A 1 74 ? 19.907 0.447 -22.182 1.00 63.56 74 GLU A CA 1
ATOM 603 C C . GLU A 1 74 ? 19.754 1.280 -23.463 1.00 63.56 74 GLU A C 1
ATOM 605 O O . GLU A 1 74 ? 20.008 0.766 -24.552 1.00 63.56 74 GLU A O 1
ATOM 610 N N . GLN A 1 75 ? 19.353 2.552 -23.368 1.00 60.34 75 GLN A N 1
ATOM 611 C CA . GLN A 1 75 ? 19.410 3.452 -24.516 1.00 60.34 75 GLN A CA 1
ATOM 612 C C . GLN A 1 75 ? 20.834 4.004 -24.645 1.00 60.34 75 GLN A C 1
ATOM 614 O O . GLN A 1 75 ? 21.239 4.787 -23.782 1.00 60.34 75 GLN A O 1
ATOM 619 N N . PRO A 1 76 ? 21.601 3.631 -25.692 1.00 59.50 76 PRO A N 1
ATOM 620 C CA . PRO A 1 76 ? 22.836 4.341 -25.990 1.00 59.50 76 PRO A CA 1
ATOM 621 C C . PRO A 1 76 ? 22.491 5.816 -26.188 1.00 59.50 76 PRO A C 1
ATOM 623 O O . PRO A 1 76 ? 21.425 6.134 -26.730 1.00 59.50 76 PRO A O 1
ATOM 626 N N . ASP A 1 77 ? 23.368 6.711 -25.727 1.00 69.25 77 ASP A N 1
ATOM 627 C CA . ASP A 1 77 ? 23.213 8.138 -25.994 1.00 69.25 77 ASP A CA 1
ATOM 628 C C . ASP A 1 77 ? 22.960 8.296 -27.506 1.00 69.25 77 ASP A C 1
ATOM 630 O O . ASP A 1 77 ? 23.729 7.754 -28.309 1.00 69.25 77 ASP A O 1
ATOM 634 N N . PRO A 1 78 ? 21.870 8.958 -27.937 1.00 65.88 78 PRO A N 1
ATOM 635 C CA . PRO A 1 78 ? 21.600 9.168 -29.354 1.00 65.88 78 PRO A CA 1
ATOM 636 C C . PRO A 1 78 ? 22.805 9.753 -30.103 1.00 65.88 78 PRO A C 1
ATOM 638 O O . PRO A 1 78 ? 22.989 9.462 -31.285 1.00 65.88 78 PRO A O 1
ATOM 641 N N . MET A 1 79 ? 23.649 10.532 -29.413 1.00 68.06 79 MET A N 1
ATOM 642 C CA . MET A 1 79 ? 24.914 11.031 -29.952 1.00 68.06 79 MET A CA 1
ATOM 643 C C . MET A 1 79 ? 25.951 9.921 -30.141 1.00 68.06 79 MET A C 1
ATOM 645 O O . MET A 1 79 ? 26.621 9.890 -31.168 1.00 68.06 79 MET A O 1
ATOM 649 N N . GLU A 1 80 ? 26.056 8.976 -29.209 1.00 75.50 80 GLU A N 1
ATOM 650 C CA . GLU A 1 80 ? 26.986 7.847 -29.295 1.00 75.50 80 GLU A CA 1
ATOM 651 C C . GLU A 1 80 ? 26.582 6.851 -30.392 1.00 75.50 80 GLU A C 1
ATOM 653 O O . GLU A 1 80 ? 27.437 6.363 -31.131 1.00 75.50 80 GLU A O 1
ATOM 658 N N . SER A 1 81 ? 25.277 6.629 -30.594 1.00 78.81 81 SER A N 1
ATOM 659 C CA . SER A 1 81 ? 24.773 5.829 -31.722 1.00 78.81 81 SER A CA 1
ATOM 660 C C . SER A 1 81 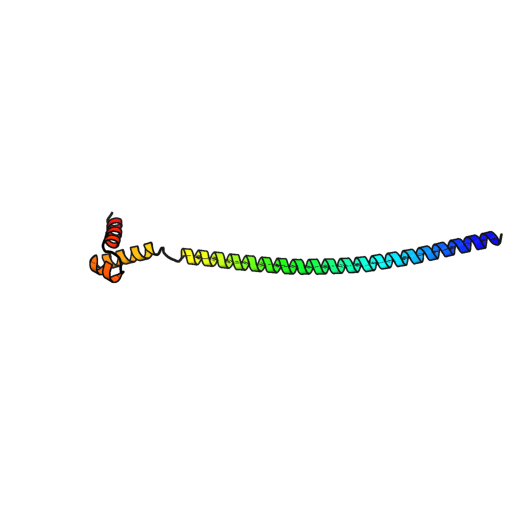? 25.124 6.465 -33.071 1.00 78.81 81 SER A C 1
ATOM 662 O O . SER A 1 81 ? 25.602 5.783 -33.977 1.00 78.81 81 SER A O 1
ATOM 664 N N . ARG A 1 82 ? 24.933 7.784 -33.205 1.00 82.56 82 ARG A N 1
ATOM 665 C CA . ARG A 1 82 ? 25.281 8.530 -34.426 1.00 82.56 82 ARG A CA 1
ATOM 666 C C . ARG A 1 82 ? 26.787 8.553 -34.675 1.00 82.56 82 ARG A C 1
ATOM 668 O O . ARG A 1 82 ? 27.220 8.353 -35.807 1.00 82.56 82 ARG A O 1
ATOM 675 N N . TYR A 1 83 ? 27.578 8.732 -33.621 1.00 86.06 83 TYR A N 1
ATOM 676 C CA . TYR A 1 83 ? 29.038 8.673 -33.674 1.00 86.06 83 TYR A CA 1
ATOM 677 C C . TYR A 1 83 ? 29.521 7.315 -34.210 1.00 86.06 83 TYR A C 1
ATOM 679 O O . TYR A 1 83 ? 30.306 7.254 -35.156 1.00 86.06 83 TYR A O 1
ATOM 687 N N . GLN A 1 84 ? 28.985 6.211 -33.678 1.00 85.25 84 GLN A N 1
ATOM 688 C CA . GLN A 1 84 ? 29.313 4.860 -34.141 1.00 85.25 84 GLN A CA 1
ATOM 689 C C . GLN A 1 84 ? 28.873 4.604 -35.590 1.00 85.25 84 GLN A C 1
ATOM 691 O O . GLN A 1 84 ? 29.598 3.955 -36.345 1.00 85.25 84 GLN A O 1
ATOM 696 N N . GLU A 1 85 ? 27.711 5.107 -36.011 1.00 88.31 85 GLU A N 1
ATOM 697 C CA . GLU A 1 85 ? 27.245 4.992 -37.399 1.00 88.31 85 GLU A CA 1
ATOM 698 C C . GLU A 1 85 ? 28.162 5.726 -38.383 1.00 88.31 85 GLU A C 1
ATOM 700 O O . GLU A 1 85 ? 28.526 5.153 -39.415 1.00 88.31 85 GLU A O 1
ATOM 705 N N . VAL A 1 86 ? 28.603 6.941 -38.042 1.00 91.25 86 VAL A N 1
ATOM 706 C CA . VAL A 1 86 ? 29.571 7.703 -38.844 1.00 91.25 86 VAL A CA 1
ATOM 707 C C . VAL A 1 86 ? 30.882 6.924 -39.000 1.00 91.25 86 VAL A C 1
ATOM 709 O O . VAL A 1 86 ? 31.341 6.722 -40.128 1.00 91.25 86 VAL A O 1
ATOM 712 N N . LEU A 1 87 ? 31.449 6.403 -37.905 1.00 89.62 87 LEU A N 1
ATOM 713 C CA . LEU A 1 87 ? 32.683 5.605 -37.944 1.00 89.62 87 LEU A CA 1
ATOM 714 C C . LEU A 1 87 ? 32.524 4.302 -38.747 1.00 89.62 87 LEU A C 1
ATOM 716 O O . LEU A 1 87 ? 33.415 3.902 -39.502 1.00 89.62 87 LEU A O 1
ATOM 720 N N . ASN A 1 88 ? 31.372 3.640 -38.635 1.00 91.38 88 ASN A N 1
ATOM 721 C CA . ASN A 1 88 ? 31.075 2.416 -39.378 1.00 91.38 88 ASN A CA 1
ATOM 722 C C . ASN A 1 88 ? 30.934 2.653 -40.887 1.00 91.38 88 ASN A C 1
ATOM 724 O O . ASN A 1 88 ? 31.255 1.767 -41.680 1.00 91.38 88 ASN A O 1
ATOM 728 N N . LEU A 1 89 ? 30.435 3.815 -41.313 1.00 91.94 89 LEU A N 1
ATOM 729 C CA . LEU A 1 89 ? 30.347 4.160 -42.734 1.00 91.94 89 LEU A CA 1
ATOM 730 C C . LEU A 1 89 ? 31.703 4.621 -43.283 1.00 91.94 89 LEU A C 1
ATOM 732 O O . LEU A 1 89 ? 32.088 4.207 -44.378 1.00 91.94 89 LEU A O 1
ATOM 736 N N . ALA A 1 90 ? 32.467 5.387 -42.504 1.00 90.06 90 ALA A N 1
ATOM 737 C CA . ALA A 1 90 ? 33.815 5.804 -42.880 1.00 90.06 90 ALA A CA 1
ATOM 738 C C . ALA A 1 90 ? 34.777 4.611 -43.010 1.00 90.06 90 ALA A C 1
ATOM 740 O O . ALA A 1 90 ? 35.502 4.507 -43.997 1.00 90.06 90 ALA A O 1
ATOM 741 N N . SER A 1 91 ? 34.719 3.642 -42.089 1.00 89.38 91 SER A N 1
ATOM 742 C CA . SER A 1 91 ? 35.521 2.406 -42.171 1.00 89.38 91 SER A CA 1
ATOM 743 C C . SER A 1 91 ? 35.163 1.514 -43.367 1.00 89.38 91 SER A C 1
ATOM 745 O O . SER A 1 91 ? 35.996 0.735 -43.828 1.00 89.38 91 SER A O 1
ATOM 747 N N . LYS A 1 92 ? 33.956 1.659 -43.930 1.00 91.69 92 LYS A N 1
ATOM 748 C CA . LYS A 1 92 ? 33.548 1.028 -45.199 1.00 91.69 92 LYS A CA 1
ATOM 749 C C . LYS A 1 92 ? 34.028 1.796 -46.439 1.00 91.69 92 LYS A C 1
ATOM 751 O O . LYS A 1 92 ? 33.755 1.361 -47.556 1.00 91.69 92 LYS A O 1
ATOM 756 N N . GLY A 1 93 ? 34.741 2.908 -46.257 1.00 90.56 93 GLY A N 1
ATOM 757 C CA . GLY A 1 93 ? 35.315 3.722 -47.327 1.00 90.56 93 GLY A CA 1
ATOM 758 C C . GLY A 1 93 ? 34.347 4.721 -47.961 1.00 90.56 93 GLY A C 1
ATOM 759 O O . GLY A 1 93 ? 34.649 5.233 -49.041 1.00 90.56 93 GLY A O 1
ATOM 760 N N . LEU A 1 94 ? 33.193 4.993 -47.335 1.00 93.31 94 LEU A N 1
ATOM 761 C CA . LEU A 1 94 ? 32.276 6.022 -47.825 1.00 93.31 94 LEU A CA 1
ATOM 762 C C . LEU A 1 94 ? 32.883 7.413 -47.634 1.00 93.31 94 LEU A C 1
ATOM 764 O O . LEU A 1 94 ? 33.549 7.698 -46.638 1.00 93.31 94 LEU A 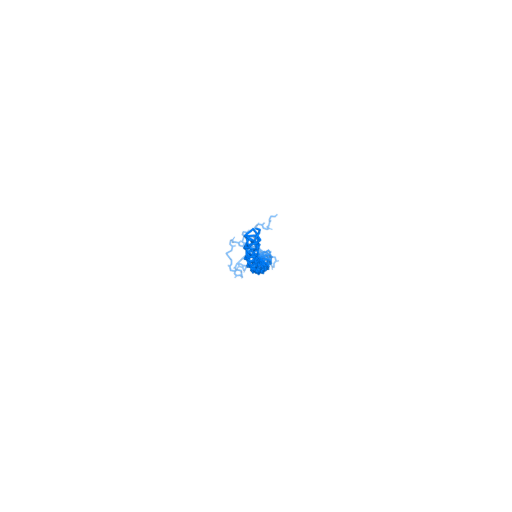O 1
ATOM 768 N N . LYS A 1 95 ? 32.625 8.300 -48.593 1.00 91.94 95 LYS A N 1
ATOM 769 C CA . LYS A 1 95 ? 33.087 9.689 -48.548 1.00 91.94 95 LYS A CA 1
ATOM 770 C C . LYS A 1 95 ? 32.172 10.535 -47.672 1.00 91.94 95 LYS A C 1
ATOM 772 O O . LYS A 1 95 ? 30.971 10.293 -47.604 1.00 91.94 95 LYS A O 1
ATOM 777 N N . LEU A 1 96 ? 32.727 11.610 -47.112 1.00 91.19 96 LEU A N 1
ATOM 778 C CA . LEU A 1 96 ? 32.034 12.587 -46.258 1.00 91.19 96 LEU A CA 1
ATOM 779 C C . LEU A 1 96 ? 30.618 12.945 -46.756 1.00 91.19 96 LEU A C 1
ATOM 781 O O . LEU A 1 96 ? 29.649 12.850 -46.011 1.00 91.19 96 LEU A O 1
ATOM 785 N N . LYS A 1 97 ? 30.488 13.275 -48.047 1.00 91.81 97 LYS A N 1
ATOM 786 C CA . LYS A 1 97 ? 29.212 13.663 -48.676 1.00 91.81 97 LYS A CA 1
ATOM 787 C C . LYS A 1 97 ? 28.188 12.533 -48.747 1.00 91.81 97 LYS A C 1
ATOM 789 O O . LYS A 1 97 ? 26.989 12.775 -48.676 1.00 91.81 97 LYS A O 1
ATOM 794 N N . GLU A 1 98 ? 28.661 11.304 -48.923 1.00 90.94 98 GLU A N 1
ATOM 795 C CA . GLU A 1 98 ? 27.812 10.114 -48.996 1.00 90.94 98 GLU A CA 1
ATOM 796 C C . GLU A 1 98 ? 27.275 9.780 -47.603 1.00 90.94 98 GLU A C 1
ATOM 798 O O . GLU A 1 98 ? 26.089 9.504 -47.456 1.00 90.94 98 GLU A O 1
ATOM 803 N N . ILE A 1 99 ? 28.120 9.900 -46.575 1.00 92.81 99 ILE A N 1
ATOM 804 C CA . ILE A 1 99 ? 27.724 9.736 -45.171 1.00 92.81 99 ILE A CA 1
ATOM 805 C C . ILE A 1 99 ? 26.716 10.823 -44.770 1.00 92.81 99 ILE A C 1
ATOM 807 O O . ILE A 1 99 ? 25.670 10.497 -44.215 1.00 92.81 99 ILE A O 1
ATOM 811 N N . ALA A 1 100 ? 26.981 12.085 -45.126 1.00 93.44 100 ALA A N 1
ATOM 812 C CA . ALA A 1 100 ? 26.087 13.223 -44.881 1.00 93.44 100 ALA A CA 1
ATOM 813 C C . ALA A 1 100 ? 24.698 13.007 -45.479 1.00 93.44 100 ALA A C 1
ATOM 815 O O . ALA A 1 100 ? 23.685 13.250 -44.828 1.00 93.44 100 ALA A O 1
ATOM 816 N N . HIS A 1 101 ? 24.654 12.489 -46.706 1.00 93.81 101 HIS A N 1
ATOM 817 C CA . HIS A 1 101 ? 23.402 12.196 -47.384 1.00 93.81 101 HIS A CA 1
ATOM 818 C C . HIS A 1 101 ? 22.649 11.005 -46.772 1.00 93.81 101 HIS A C 1
ATOM 820 O O . HIS A 1 101 ? 21.426 11.047 -46.682 1.00 93.81 101 HIS A O 1
ATOM 826 N N . ILE A 1 102 ? 23.357 9.950 -46.349 1.00 91.94 102 ILE A N 1
ATOM 827 C CA . ILE A 1 102 ? 22.747 8.742 -45.767 1.00 91.94 102 ILE A CA 1
ATOM 828 C C . ILE A 1 102 ? 22.188 9.009 -44.366 1.00 91.94 102 ILE A C 1
ATOM 830 O O . ILE A 1 102 ? 21.114 8.509 -44.040 1.00 91.94 102 ILE A O 1
ATOM 834 N N . LEU A 1 103 ? 22.915 9.770 -43.545 1.00 89.69 103 LEU A N 1
ATOM 835 C CA . LEU A 1 103 ? 22.561 10.032 -42.147 1.00 89.69 103 LEU A CA 1
ATOM 836 C C . LEU A 1 103 ? 21.766 11.332 -41.946 1.00 89.69 103 LEU A C 1
ATOM 838 O O . LEU A 1 103 ? 21.434 11.653 -40.807 1.00 89.69 103 LEU A O 1
ATOM 842 N N . ASP A 1 104 ? 21.470 12.067 -43.026 1.00 91.56 104 ASP A N 1
ATOM 843 C CA . ASP A 1 104 ? 20.829 13.393 -42.997 1.00 91.56 104 ASP A CA 1
ATOM 844 C C . ASP A 1 104 ? 21.511 14.342 -41.991 1.00 91.56 104 ASP A C 1
ATOM 846 O O . ASP A 1 104 ? 20.883 14.986 -41.149 1.00 91.56 104 ASP A O 1
ATOM 850 N N . MET A 1 105 ? 22.845 14.369 -42.048 1.00 89.12 105 MET A N 1
ATOM 851 C CA . MET A 1 105 ? 23.709 15.090 -41.116 1.00 89.12 105 MET A CA 1
ATOM 852 C C . MET A 1 105 ? 24.582 16.099 -41.879 1.00 89.12 105 MET A C 1
ATOM 854 O O . MET A 1 105 ? 25.069 15.780 -42.968 1.00 89.12 105 MET A O 1
ATOM 858 N N . PRO A 1 106 ? 24.822 17.311 -41.345 1.00 92.25 106 PRO A N 1
ATOM 859 C CA . PRO A 1 106 ? 25.727 18.272 -41.966 1.00 92.25 106 PRO A CA 1
ATOM 860 C C . PRO A 1 106 ? 27.146 17.715 -42.133 1.00 92.25 106 PRO A C 1
ATOM 862 O O . PRO A 1 106 ? 27.702 17.121 -41.211 1.00 92.25 106 PRO A O 1
ATOM 865 N N . GLU A 1 107 ? 27.774 17.995 -43.280 1.00 92.19 107 GLU A N 1
ATOM 866 C CA . GLU A 1 107 ? 29.153 17.567 -43.578 1.00 92.19 107 GLU A CA 1
ATOM 867 C C . GLU A 1 107 ? 30.146 17.953 -42.460 1.00 92.19 107 GLU A C 1
ATOM 869 O O . GLU A 1 107 ? 30.999 17.146 -42.102 1.00 92.19 107 GLU A O 1
ATOM 874 N N . GLY A 1 108 ? 29.990 19.136 -41.851 1.00 89.44 108 GLY A N 1
ATOM 875 C CA . GLY A 1 108 ? 30.865 19.606 -40.769 1.00 89.44 108 GLY A CA 1
ATOM 876 C C . GLY A 1 108 ? 30.700 18.871 -39.430 1.00 89.44 108 GLY A C 1
ATOM 877 O O . GLY A 1 108 ? 31.655 18.789 -38.666 1.00 89.44 108 GLY A O 1
ATOM 878 N N . GLU A 1 109 ? 29.521 18.311 -39.136 1.00 86.88 109 GLU A N 1
ATOM 879 C CA . GLU A 1 109 ? 29.311 17.488 -37.931 1.00 86.88 109 GLU A CA 1
ATOM 880 C C . GLU A 1 109 ? 30.007 16.129 -38.090 1.00 86.88 109 GLU A C 1
ATOM 882 O O . GLU A 1 109 ? 30.674 15.653 -37.175 1.00 86.88 109 GLU A O 1
ATOM 887 N N . ILE A 1 110 ? 29.943 15.555 -39.294 1.00 91.31 110 ILE A N 1
ATOM 888 C CA . ILE A 1 110 ? 30.651 14.319 -39.649 1.00 91.31 110 ILE A CA 1
ATOM 889 C C . ILE A 1 110 ? 32.164 14.535 -39.629 1.00 91.31 110 ILE A C 1
ATOM 891 O O . ILE A 1 110 ? 32.892 13.710 -39.085 1.00 91.31 110 ILE A O 1
ATOM 895 N N . GLU A 1 111 ? 32.645 15.640 -40.202 1.00 89.94 111 GLU A N 1
ATOM 896 C CA . GLU A 1 111 ? 34.068 15.991 -40.208 1.00 89.94 111 GLU A CA 1
ATOM 897 C C . GLU A 1 111 ? 34.615 16.125 -38.783 1.00 89.94 111 GLU A C 1
ATOM 899 O O . GLU A 1 111 ? 35.663 15.561 -38.470 1.00 89.94 111 GLU A O 1
ATOM 904 N N . LEU A 1 112 ? 33.865 16.787 -37.896 1.00 88.31 112 LEU A N 1
ATOM 905 C CA . LEU A 1 112 ? 34.216 16.896 -36.484 1.00 88.31 112 LEU A CA 1
ATOM 906 C C . LEU A 1 112 ? 34.323 15.512 -35.825 1.00 88.31 112 LEU A C 1
ATOM 908 O O . LEU A 1 112 ? 35.330 15.225 -35.181 1.00 88.31 112 LEU A O 1
ATOM 912 N N . ILE A 1 113 ? 33.328 14.643 -36.027 1.00 88.88 113 ILE A N 1
ATOM 913 C CA . ILE A 1 113 ? 33.310 13.275 -35.487 1.00 88.88 113 ILE A CA 1
ATOM 914 C C . ILE A 1 113 ? 34.531 12.468 -35.952 1.00 88.88 113 ILE A C 1
ATOM 916 O O . ILE A 1 113 ? 35.180 11.816 -35.137 1.00 88.88 113 ILE A O 1
ATOM 920 N N . LEU A 1 114 ? 34.863 12.526 -37.244 1.00 88.19 114 LEU A N 1
ATOM 921 C CA . LEU A 1 114 ? 36.011 11.808 -37.800 1.00 88.19 114 LEU A CA 1
ATOM 922 C C . LEU A 1 114 ? 37.340 12.368 -37.279 1.00 88.19 114 LEU A C 1
ATOM 924 O O . LEU A 1 114 ? 38.212 11.589 -36.909 1.00 88.19 114 LEU A O 1
ATOM 928 N N . SER A 1 115 ? 37.467 13.694 -37.169 1.00 87.12 115 SER A N 1
ATOM 929 C CA . SER A 1 115 ? 38.694 14.343 -36.685 1.00 87.12 115 SER A CA 1
ATOM 930 C C . SER A 1 115 ? 39.029 14.016 -35.228 1.00 87.12 115 SER A C 1
ATOM 932 O O . SER A 1 115 ? 40.198 13.879 -34.887 1.00 87.12 115 SER A O 1
ATOM 934 N N . ILE A 1 116 ? 38.012 13.836 -34.379 1.00 83.94 116 ILE A N 1
ATOM 935 C CA . ILE A 1 116 ? 38.187 13.463 -32.967 1.00 83.94 116 ILE A CA 1
ATOM 936 C C . ILE A 1 116 ? 38.695 12.015 -32.837 1.00 83.94 116 ILE A C 1
ATOM 938 O O . ILE A 1 116 ? 39.325 11.671 -31.843 1.00 83.94 116 ILE A O 1
ATOM 942 N N . ASN A 1 117 ? 38.437 11.166 -33.836 1.00 76.00 117 ASN A N 1
ATOM 943 C CA . ASN A 1 117 ? 38.806 9.750 -33.837 1.00 76.00 117 ASN A CA 1
ATOM 944 C C . ASN A 1 117 ? 40.126 9.446 -34.580 1.00 76.00 117 ASN A C 1
ATOM 946 O O . ASN A 1 117 ? 40.526 8.284 -34.643 1.00 76.00 117 ASN A O 1
ATOM 950 N N . GLU A 1 118 ? 40.754 10.451 -35.199 1.00 68.06 118 GLU A N 1
ATOM 951 C CA . GLU A 1 118 ? 42.044 10.339 -35.902 1.00 68.06 118 GLU A CA 1
ATOM 952 C C . GLU A 1 118 ? 43.259 10.740 -35.027 1.00 68.06 118 GLU A C 1
ATOM 954 O O . GLU A 1 118 ? 44.393 10.664 -35.508 1.00 68.06 118 GLU A O 1
ATOM 959 N N . GLU A 1 119 ? 43.044 11.117 -33.756 1.00 49.03 119 GLU A N 1
ATOM 960 C CA . GLU A 1 119 ? 44.089 11.205 -32.708 1.00 49.03 119 GLU A CA 1
ATOM 961 C C . GLU A 1 119 ? 44.414 9.834 -32.088 1.00 49.03 119 GLU A C 1
ATOM 963 O O . GLU A 1 119 ? 45.621 9.571 -31.859 1.00 49.03 119 GLU A O 1
#

pLDDT: mean 87.49, std 11.96, range [49.03, 98.38]

Sequence (119 aa):
MIKSIMGKKRVSTKKKEAAELLQLELSEIEELSSLLMSRIDERIKRLKEVENRIDHKLQSLESMITRLEMLRQEQPDPMESRYQEVLNLASKGLKLKEIAHILDMPEGEIELILSINEE

Secondary structure (DSSP, 8-state):
-HHHHHHHHHHHHHHHHHHHHHHHHHHHHHHHHHHHHHHHHHHHHHHHHHHHHHHHHHHHHHHHHHHHHHHHHHS--HHHHHHHHHHHHHHTT--HHHHHHHHT--HHHHHHHHHHT--

Foldseek 3Di:
DVVVVVVVVVVVVVVVVVVVVVVVVVVVVVVVVVVVVVVVVVVVVVVVVVVVVVVVVVVVVVVVVVVVVVVVVPDDDPVVVLLVQLVVCVVVVDDLVRNCVVVVHDSVVSVVSVVVVVD

Radius of gyration: 44.71 Å; chains: 1; bounding box: 84×25×120 Å